Protein AF-A0A1S3QYX2-F1 (afdb_monomer)

Sequence (111 aa):
MVSRMAKPEEVLVVENDQGEVVREFMKDTDSINLYKNMRETLVYLTHLDYADTERIMTEKLHNQVNGTEWSWKNLNTLCWAIGSISGAMHEEDEKRFLVTVIKVRRPPMDK

Structure (mmCIF, N/CA/C/O backbone):
data_AF-A0A1S3QYX2-F1
#
_entry.id   AF-A0A1S3QYX2-F1
#
loop_
_atom_site.group_PDB
_atom_site.id
_atom_site.type_symbol
_atom_site.label_atom_id
_atom_site.label_alt_id
_atom_site.label_comp_id
_atom_site.label_asym_id
_atom_site.label_entity_id
_atom_site.label_seq_id
_atom_site.pdbx_PDB_ins_cod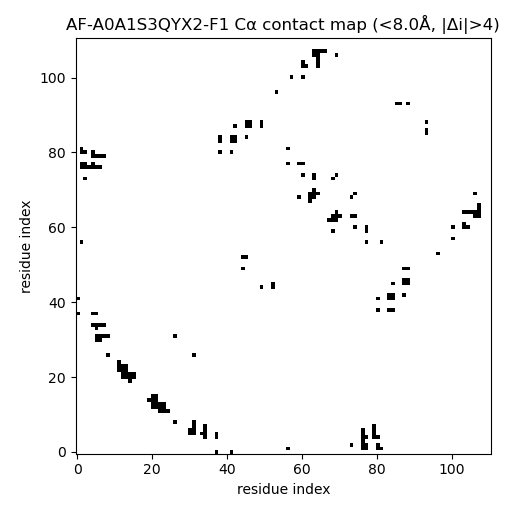e
_atom_site.Cartn_x
_atom_site.Cartn_y
_atom_site.Cartn_z
_atom_site.occupancy
_atom_site.B_iso_or_equiv
_atom_site.auth_seq_id
_atom_site.auth_comp_id
_atom_site.auth_asym_id
_atom_site.auth_atom_id
_atom_site.pdbx_PDB_model_num
ATOM 1 N N . MET A 1 1 ? 5.535 -5.453 4.454 1.00 82.06 1 MET A N 1
ATOM 2 C CA . MET A 1 1 ? 5.365 -3.990 4.620 1.00 82.06 1 MET A CA 1
ATOM 3 C C . MET A 1 1 ? 4.051 -3.490 4.034 1.00 82.06 1 MET A C 1
ATOM 5 O O . MET A 1 1 ? 3.285 -2.897 4.777 1.00 82.06 1 MET A O 1
ATOM 9 N N . VAL A 1 2 ? 3.740 -3.812 2.771 1.00 88.62 2 VAL A N 1
ATOM 10 C CA . VAL A 1 2 ? 2.521 -3.376 2.052 1.00 88.62 2 VAL A CA 1
ATOM 11 C C . VAL A 1 2 ? 1.211 -3.571 2.842 1.00 88.62 2 VAL A C 1
ATOM 13 O O . VAL A 1 2 ? 0.428 -2.642 2.962 1.00 88.62 2 VAL A O 1
ATOM 16 N N . SER A 1 3 ? 0.991 -4.731 3.473 1.00 90.06 3 SER A N 1
ATOM 17 C CA . SER A 1 3 ? -0.248 -5.016 4.234 1.00 90.06 3 SER A CA 1
ATOM 18 C C . SER A 1 3 ? -0.341 -4.369 5.624 1.00 90.06 3 SER A C 1
ATOM 20 O O . SER A 1 3 ? -1.270 -4.657 6.372 1.00 90.06 3 SER A O 1
ATOM 22 N N . ARG A 1 4 ? 0.651 -3.573 6.031 1.00 91.62 4 ARG A N 1
ATOM 23 C CA . ARG A 1 4 ? 0.696 -2.932 7.357 1.00 91.62 4 ARG A CA 1
ATOM 24 C C . ARG A 1 4 ? 1.053 -1.454 7.269 1.00 91.62 4 ARG A C 1
ATOM 26 O O . ARG A 1 4 ? 1.518 -0.898 8.257 1.00 91.62 4 ARG A O 1
ATOM 33 N N . MET A 1 5 ? 0.905 -0.851 6.089 1.00 94.81 5 MET A N 1
ATOM 34 C CA . MET A 1 5 ? 1.284 0.539 5.878 1.00 94.81 5 MET A CA 1
ATOM 35 C C . MET A 1 5 ? 0.577 1.441 6.888 1.00 94.81 5 MET A C 1
ATOM 37 O O . MET A 1 5 ? -0.634 1.320 7.082 1.00 94.81 5 MET A O 1
ATOM 41 N N . ALA A 1 6 ? 1.340 2.317 7.536 1.00 93.81 6 ALA A N 1
ATOM 42 C CA . ALA A 1 6 ? 0.776 3.343 8.398 1.00 93.81 6 ALA A CA 1
ATOM 43 C C . ALA A 1 6 ? -0.024 4.356 7.566 1.00 93.81 6 ALA A C 1
ATOM 45 O O . ALA A 1 6 ? 0.213 4.536 6.369 1.00 93.81 6 ALA A O 1
ATOM 46 N N . LYS A 1 7 ? -0.990 5.008 8.207 1.00 92.44 7 LYS A N 1
ATOM 47 C CA . LYS A 1 7 ? -1.860 5.986 7.560 1.00 92.44 7 LYS A CA 1
ATOM 48 C C . LYS A 1 7 ? -1.071 7.273 7.221 1.00 92.44 7 LYS A C 1
ATOM 50 O O . LYS A 1 7 ? -0.438 7.820 8.124 1.00 92.44 7 LYS A O 1
ATOM 55 N N . PRO A 1 8 ? -1.131 7.784 5.976 1.00 93.31 8 PRO A N 1
ATOM 56 C CA . PRO A 1 8 ? -0.580 9.092 5.607 1.00 93.31 8 PRO A CA 1
ATOM 57 C C . PRO A 1 8 ? -1.344 10.258 6.258 1.00 93.31 8 PRO A C 1
ATOM 59 O O . PRO A 1 8 ? -2.517 10.118 6.608 1.00 93.31 8 PRO A O 1
ATOM 62 N N . GLU A 1 9 ? -0.731 11.442 6.352 1.00 91.31 9 GLU A N 1
ATOM 63 C CA . GLU A 1 9 ? -1.394 12.629 6.924 1.00 91.31 9 GLU A CA 1
ATOM 64 C C . GLU A 1 9 ? -2.492 13.215 6.021 1.00 91.31 9 GLU A C 1
ATOM 66 O O . GLU A 1 9 ? -3.394 13.905 6.494 1.00 91.31 9 GLU A O 1
ATOM 71 N N . GLU A 1 10 ? -2.446 12.907 4.727 1.00 91.31 10 GLU A N 1
ATOM 72 C CA . GLU A 1 10 ? -3.434 13.296 3.723 1.00 91.31 10 GLU A CA 1
ATOM 73 C C . GLU A 1 10 ? -4.764 12.538 3.894 1.00 91.31 10 GLU A C 1
ATOM 75 O O . GLU A 1 10 ? -5.799 12.947 3.362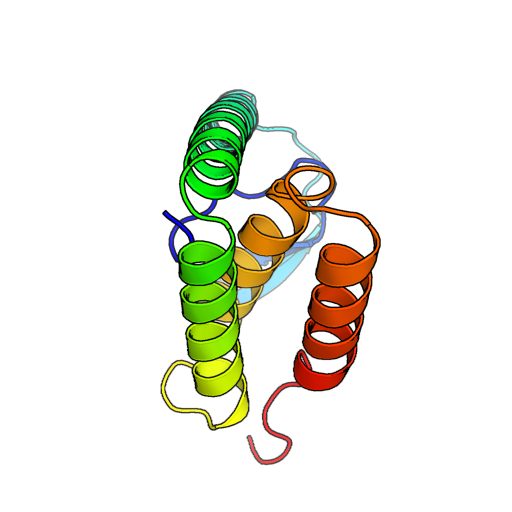 1.00 91.31 10 GLU A O 1
ATOM 80 N N . VAL A 1 11 ? -4.760 11.434 4.651 1.00 91.12 11 VAL A N 1
ATOM 81 C CA . VAL A 1 11 ? -5.937 10.595 4.899 1.00 91.12 11 VAL A CA 1
ATOM 82 C C . VAL A 1 11 ? -6.625 11.039 6.188 1.00 91.12 11 VAL A C 1
ATOM 84 O O . VAL A 1 11 ? -6.245 10.672 7.303 1.00 91.12 11 VAL A O 1
ATOM 87 N N . LEU A 1 12 ? -7.676 11.840 6.007 1.00 90.56 12 LEU A N 1
ATOM 88 C CA . LEU A 1 12 ? -8.440 12.456 7.098 1.00 90.56 12 LEU A CA 1
ATOM 89 C 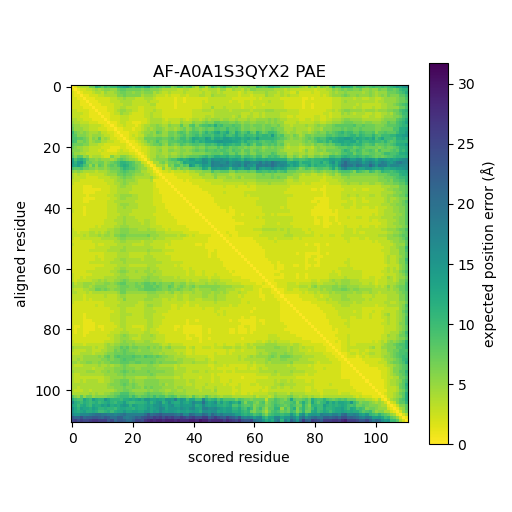C . LEU A 1 12 ? -9.686 11.666 7.512 1.00 90.56 12 LEU A C 1
ATOM 91 O O . LEU A 1 12 ? -10.291 11.990 8.528 1.00 90.56 12 LEU A O 1
ATOM 95 N N . VAL A 1 13 ? -10.107 10.686 6.713 1.00 89.44 13 VAL A N 1
ATOM 96 C CA . VAL A 1 13 ? -11.329 9.905 6.942 1.00 89.44 13 VAL A CA 1
ATOM 97 C C . VAL A 1 13 ? -10.939 8.465 7.237 1.00 89.44 13 VAL A C 1
ATOM 99 O O . VAL A 1 13 ? -10.253 7.837 6.428 1.00 89.44 13 VAL A O 1
ATOM 102 N N . VAL A 1 14 ? -11.355 7.961 8.395 1.00 85.56 14 VAL A N 1
ATOM 103 C CA . VAL A 1 14 ? -10.998 6.630 8.902 1.00 85.56 14 VAL A CA 1
ATOM 104 C C . VAL A 1 14 ? -12.203 5.954 9.542 1.00 85.56 14 VAL A C 1
ATOM 106 O O . VAL A 1 14 ? -13.137 6.618 9.980 1.00 85.56 14 VAL A O 1
ATOM 109 N N . GLU A 1 15 ? -12.175 4.627 9.588 1.00 86.31 15 GLU A N 1
ATOM 110 C CA . GLU A 1 15 ? -13.126 3.832 10.363 1.00 86.31 15 GLU A CA 1
ATOM 111 C C . GLU A 1 15 ? -12.655 3.791 11.826 1.00 86.31 15 GLU A C 1
ATOM 113 O O . GLU A 1 15 ? -11.485 3.487 12.078 1.00 86.31 15 GLU A O 1
ATOM 118 N N . ASN A 1 16 ? -13.523 4.149 12.775 1.00 84.06 16 ASN A N 1
ATOM 119 C CA . ASN A 1 16 ? -13.237 4.046 14.209 1.00 84.06 16 ASN A CA 1
ATOM 120 C C . ASN A 1 16 ? -13.484 2.614 14.732 1.00 84.06 16 ASN A C 1
ATOM 122 O O . ASN A 1 16 ? -13.971 1.747 14.009 1.00 84.06 16 ASN A O 1
ATOM 126 N N . ASP A 1 17 ? -13.204 2.366 16.014 1.00 83.69 17 ASP A N 1
ATOM 127 C CA . ASP A 1 17 ? -13.401 1.046 16.643 1.00 83.69 17 ASP A CA 1
ATOM 128 C C . ASP A 1 17 ? -14.869 0.570 16.665 1.00 83.69 17 ASP A C 1
ATOM 130 O O . ASP A 1 17 ? -15.145 -0.594 16.951 1.00 83.69 17 ASP A O 1
ATOM 134 N N . GLN A 1 18 ? -15.820 1.461 16.371 1.00 86.62 18 GLN A N 1
ATOM 135 C CA . GLN A 1 18 ? -17.254 1.176 16.288 1.00 86.62 18 GLN A CA 1
ATOM 136 C C . GLN A 1 18 ? -17.711 0.890 14.846 1.00 86.62 18 GLN A C 1
ATOM 138 O O . GLN A 1 18 ? -18.891 0.625 14.624 1.00 86.62 18 GLN A O 1
ATOM 143 N N . GLY A 1 19 ? -16.796 0.919 13.868 1.00 83.75 19 GLY A N 1
ATOM 144 C CA . GLY A 1 19 ? -17.111 0.739 12.450 1.00 83.75 19 GLY A CA 1
ATOM 145 C C . GLY A 1 19 ? -17.664 1.999 11.774 1.00 83.75 19 GLY A C 1
ATOM 146 O O . GLY A 1 19 ? -18.132 1.934 10.638 1.00 83.75 19 GLY A O 1
ATOM 147 N N . GLU A 1 20 ? -17.641 3.149 12.450 1.00 88.88 20 GLU A N 1
ATOM 148 C CA . GLU A 1 20 ? -18.142 4.406 11.904 1.00 88.88 20 GLU A CA 1
ATOM 149 C C . GLU A 1 20 ? -17.047 5.148 11.141 1.00 88.88 20 GLU A C 1
ATOM 151 O O . GLU A 1 20 ? -15.902 5.261 11.584 1.00 88.88 20 GLU A O 1
ATOM 156 N N . VAL A 1 21 ? -17.423 5.718 9.998 1.00 88.62 21 VAL A N 1
ATOM 157 C CA . VAL A 1 21 ? -16.527 6.530 9.176 1.00 88.62 21 VAL A CA 1
ATOM 158 C C . VAL A 1 21 ? -16.482 7.950 9.738 1.00 88.62 21 VAL A C 1
ATOM 160 O O . VAL A 1 21 ? -17.406 8.741 9.547 1.00 88.62 21 VAL A O 1
ATOM 163 N N . VAL A 1 22 ? -15.392 8.277 10.428 1.00 91.00 22 VAL A N 1
ATOM 164 C CA . VAL A 1 22 ? -15.189 9.555 11.118 1.00 91.00 22 VAL A CA 1
ATOM 165 C C . VAL A 1 22 ? -14.079 10.374 10.468 1.00 91.00 22 VAL A C 1
ATOM 167 O O . VAL A 1 22 ? -13.180 9.851 9.806 1.00 91.00 22 VAL A O 1
ATOM 170 N N . ARG A 1 23 ? -14.134 11.694 10.670 1.00 90.44 23 ARG A N 1
ATOM 171 C CA . ARG A 1 23 ? -13.068 12.613 10.267 1.00 90.44 23 ARG A CA 1
ATOM 172 C C . ARG A 1 23 ? -12.139 12.881 11.444 1.00 90.44 23 ARG A C 1
ATOM 174 O O . ARG A 1 23 ? -12.582 13.342 12.492 1.00 90.44 23 ARG A O 1
ATOM 181 N N . GLU A 1 24 ? -10.853 12.642 11.248 1.00 84.75 24 GLU A N 1
ATOM 182 C CA . GLU A 1 24 ? -9.819 12.877 12.248 1.00 84.75 24 GLU A CA 1
ATOM 183 C C . GLU A 1 24 ? -9.299 14.320 12.142 1.00 84.75 24 GLU A C 1
ATOM 185 O O . GLU A 1 24 ? -8.926 14.783 11.061 1.00 84.75 24 GLU A O 1
ATOM 190 N N . PHE A 1 25 ? -9.309 15.052 13.260 1.00 76.44 25 PHE A N 1
ATOM 191 C CA . PHE A 1 25 ? -8.865 16.453 13.326 1.00 76.44 25 PHE A CA 1
ATOM 192 C C . PHE A 1 25 ? -7.493 16.622 13.989 1.00 76.44 25 PHE A C 1
ATOM 194 O O . PHE A 1 25 ? -6.840 17.644 13.783 1.00 76.44 25 PHE A O 1
ATOM 201 N N . MET A 1 26 ? -7.053 15.640 14.781 1.00 76.81 26 MET A N 1
ATOM 202 C CA . MET A 1 26 ? -5.756 15.667 15.456 1.00 76.81 26 MET A CA 1
ATOM 203 C C . MET A 1 26 ? -4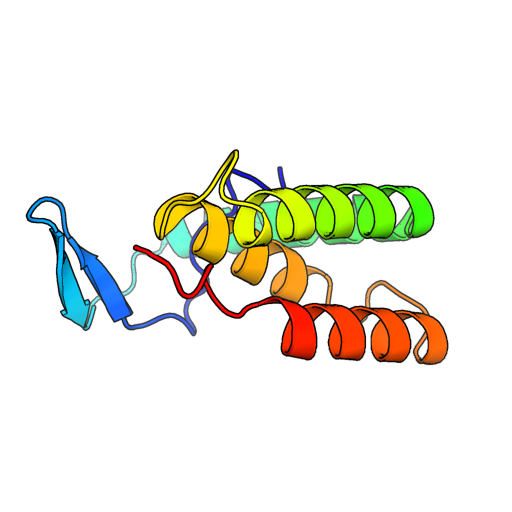.717 14.894 14.648 1.00 76.81 26 MET A C 1
ATOM 205 O O . MET A 1 26 ? -5.011 13.842 14.097 1.00 76.81 26 MET A O 1
ATOM 209 N N . LYS A 1 27 ? -3.496 15.429 14.582 1.00 74.12 27 LYS A N 1
ATOM 210 C CA . LYS A 1 27 ? -2.352 14.760 13.962 1.00 74.12 27 LYS A CA 1
ATOM 211 C C . LYS A 1 27 ? -1.562 14.022 15.040 1.00 74.12 27 LYS A C 1
ATOM 213 O O . LYS A 1 27 ? -1.032 14.667 15.941 1.00 74.12 27 LYS A O 1
ATOM 218 N N . ASP A 1 28 ? -1.465 12.702 14.932 1.00 82.25 28 ASP A N 1
ATOM 219 C CA . ASP A 1 28 ? 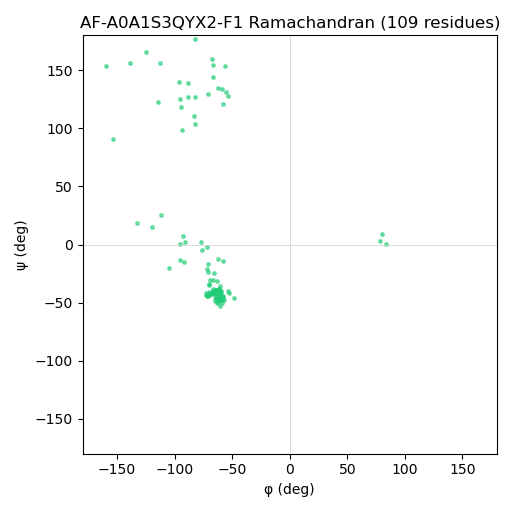-0.565 11.897 15.759 1.00 82.25 28 ASP A CA 1
ATOM 220 C C . ASP A 1 28 ? 0.853 11.896 15.161 1.00 82.25 28 ASP A C 1
ATOM 222 O O . ASP A 1 28 ? 1.110 11.328 14.095 1.00 82.25 28 ASP A O 1
ATOM 226 N N . THR A 1 29 ? 1.780 12.560 15.854 1.00 88.94 29 THR A N 1
ATOM 227 C CA . THR A 1 29 ? 3.184 12.693 15.443 1.00 88.94 29 THR A CA 1
ATOM 228 C C . THR A 1 29 ? 3.886 11.340 15.316 1.00 88.94 29 THR A C 1
ATOM 230 O O . THR A 1 29 ? 4.703 11.169 14.406 1.00 88.94 29 THR A O 1
ATOM 233 N N . ASP A 1 30 ? 3.560 10.367 16.170 1.00 89.75 30 ASP A N 1
ATOM 234 C CA . ASP A 1 30 ? 4.204 9.051 16.154 1.00 89.75 30 ASP A CA 1
ATOM 235 C C . ASP A 1 30 ? 3.777 8.261 14.915 1.00 89.75 30 ASP A C 1
ATOM 237 O O . ASP A 1 30 ? 4.619 7.716 14.194 1.00 89.75 30 ASP A O 1
ATOM 241 N N . SER A 1 31 ? 2.482 8.297 14.594 1.00 88.06 31 SER A N 1
ATOM 242 C CA . SER A 1 31 ? 1.933 7.716 13.365 1.00 88.06 31 SER A CA 1
ATOM 243 C C . SER A 1 31 ? 2.535 8.340 12.098 1.00 88.06 31 SER A C 1
ATOM 245 O O . SER A 1 31 ? 2.857 7.623 11.146 1.00 88.06 31 SER A O 1
ATOM 247 N N . ILE A 1 32 ? 2.756 9.661 12.088 1.00 90.75 32 ILE A N 1
ATOM 248 C CA . ILE A 1 32 ? 3.392 10.363 10.959 1.00 90.75 32 ILE A CA 1
ATOM 249 C C . ILE A 1 32 ? 4.843 9.912 10.776 1.00 90.75 32 ILE A C 1
ATOM 251 O O . ILE A 1 32 ? 5.274 9.638 9.652 1.00 90.75 32 ILE A O 1
ATOM 255 N N . ASN A 1 33 ? 5.607 9.829 11.864 1.00 94.62 33 ASN A N 1
ATOM 256 C CA . ASN A 1 33 ? 6.996 9.378 11.809 1.00 94.62 33 ASN A CA 1
ATOM 257 C C . ASN A 1 33 ? 7.090 7.915 11.360 1.00 94.62 33 ASN A C 1
ATOM 259 O O . ASN A 1 33 ? 7.939 7.577 10.533 1.00 94.62 33 ASN A O 1
ATOM 263 N N . LEU A 1 34 ? 6.173 7.063 11.826 1.00 94.94 34 LEU A N 1
ATOM 264 C CA . LEU A 1 34 ? 6.078 5.681 11.371 1.00 94.94 34 LEU A CA 1
ATOM 265 C C . LEU A 1 34 ? 5.799 5.604 9.863 1.00 94.94 34 LEU A C 1
ATOM 267 O O . LEU A 1 34 ? 6.506 4.884 9.158 1.00 94.94 34 LEU A O 1
ATOM 271 N N . TYR A 1 35 ? 4.833 6.373 9.348 1.00 95.25 35 TYR A N 1
ATOM 272 C CA . TYR A 1 35 ? 4.556 6.434 7.909 1.00 95.25 35 TYR A CA 1
ATOM 273 C C . TYR A 1 35 ? 5.785 6.863 7.101 1.00 95.25 35 TYR A C 1
ATOM 275 O O . TYR A 1 35 ? 6.108 6.212 6.108 1.00 95.25 35 TYR A O 1
ATOM 283 N N . LYS A 1 36 ? 6.509 7.901 7.542 1.00 95.69 36 LYS A N 1
ATOM 284 C CA . LYS A 1 36 ? 7.736 8.368 6.872 1.00 95.69 36 LYS A CA 1
ATOM 285 C C . LYS A 1 36 ? 8.796 7.267 6.786 1.00 95.69 36 LYS A C 1
ATO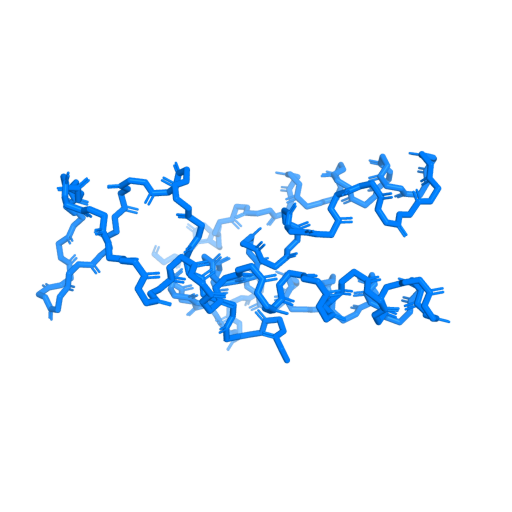M 287 O O . LYS A 1 36 ? 9.297 7.009 5.694 1.00 95.69 36 LYS A O 1
ATOM 292 N N . ASN A 1 37 ? 9.061 6.568 7.890 1.00 96.62 37 ASN A N 1
ATOM 293 C CA . ASN A 1 37 ? 10.036 5.472 7.930 1.00 96.62 37 ASN A CA 1
ATOM 294 C C . ASN A 1 37 ? 9.618 4.295 7.035 1.00 96.62 37 ASN A C 1
ATOM 296 O O . ASN A 1 37 ? 10.434 3.719 6.311 1.00 96.62 37 ASN A O 1
ATOM 300 N N . MET A 1 38 ? 8.331 3.936 7.063 1.00 97.25 38 MET A N 1
ATOM 301 C CA . MET A 1 38 ? 7.793 2.872 6.216 1.00 97.25 38 MET A CA 1
ATOM 302 C C . MET A 1 38 ? 7.866 3.235 4.733 1.00 97.25 38 MET A C 1
ATOM 304 O O . MET A 1 38 ? 8.246 2.384 3.930 1.00 97.25 38 MET A O 1
ATOM 308 N N . ARG A 1 39 ? 7.536 4.484 4.381 1.00 96.38 39 ARG A N 1
ATOM 309 C CA . ARG A 1 39 ? 7.635 5.011 3.017 1.00 96.38 39 ARG A CA 1
ATOM 310 C C . ARG A 1 39 ? 9.069 4.950 2.518 1.00 96.38 39 ARG A C 1
ATOM 312 O O . ARG A 1 39 ? 9.300 4.385 1.460 1.00 96.38 39 ARG A O 1
ATOM 319 N N . GLU A 1 40 ? 10.017 5.492 3.276 1.00 96.94 40 GLU A N 1
ATOM 320 C CA . GLU A 1 40 ? 11.429 5.497 2.888 1.00 96.94 40 GLU A CA 1
ATOM 321 C C . GLU A 1 40 ? 11.939 4.072 2.635 1.00 96.94 40 GLU A C 1
ATOM 323 O O . GLU A 1 40 ? 12.500 3.781 1.580 1.00 96.94 40 GLU A O 1
ATOM 328 N N . THR A 1 41 ? 11.646 3.151 3.553 1.00 96.75 41 THR A N 1
ATOM 329 C CA . THR A 1 41 ? 12.034 1.744 3.405 1.00 96.75 41 THR A CA 1
ATOM 330 C C . THR A 1 41 ? 11.395 1.107 2.166 1.00 96.75 41 THR A C 1
ATOM 332 O O . THR A 1 41 ? 12.065 0.393 1.424 1.00 96.75 41 THR A O 1
ATOM 335 N N . LEU A 1 42 ? 10.106 1.360 1.913 1.00 96.75 42 LEU A N 1
ATOM 336 C CA . LEU A 1 42 ? 9.405 0.776 0.769 1.00 96.75 42 LEU A CA 1
ATOM 337 C C . LEU A 1 42 ? 9.892 1.359 -0.566 1.00 96.75 42 LEU A C 1
ATOM 339 O O . LEU A 1 42 ? 10.004 0.618 -1.538 1.00 96.75 42 LEU A O 1
ATOM 343 N N . VAL A 1 43 ? 10.249 2.645 -0.604 1.00 96.88 43 VAL A N 1
ATOM 344 C CA . VAL A 1 43 ? 10.895 3.282 -1.762 1.00 96.88 43 VAL A CA 1
ATOM 345 C C . VAL A 1 43 ? 12.243 2.623 -2.052 1.00 96.88 43 VAL A C 1
ATOM 347 O O . VAL A 1 43 ? 12.488 2.237 -3.192 1.00 96.88 43 VAL A O 1
ATOM 350 N N . TYR A 1 44 ? 13.089 2.403 -1.037 1.00 97.12 44 TYR A N 1
ATOM 351 C CA . TYR A 1 44 ? 14.355 1.688 -1.236 1.00 97.12 44 TYR A CA 1
ATOM 352 C C . TYR A 1 44 ? 14.148 0.267 -1.768 1.00 97.12 44 TYR A C 1
ATOM 354 O O . TYR A 1 44 ? 14.841 -0.133 -2.698 1.00 97.12 44 TYR A O 1
ATOM 362 N N . LEU A 1 45 ? 13.179 -0.482 -1.232 1.00 96.56 45 LEU A N 1
ATOM 363 C CA . LEU A 1 45 ? 12.843 -1.816 -1.744 1.00 96.56 45 LEU A CA 1
ATOM 364 C C . LEU A 1 45 ? 12.365 -1.771 -3.204 1.00 96.56 45 LEU A C 1
ATOM 366 O O . LEU A 1 45 ? 12.752 -2.625 -3.996 1.00 96.56 45 LEU A O 1
ATOM 370 N N . THR A 1 46 ? 11.590 -0.748 -3.569 1.00 96.12 46 THR A N 1
ATOM 371 C CA . THR A 1 46 ? 11.108 -0.554 -4.946 1.00 96.12 46 THR A CA 1
ATOM 372 C C . THR A 1 46 ? 12.260 -0.246 -5.902 1.00 96.12 46 THR A C 1
ATOM 374 O O . THR A 1 46 ? 12.287 -0.769 -7.008 1.00 96.12 46 THR A O 1
ATOM 377 N N . HIS A 1 47 ? 13.256 0.538 -5.478 1.00 94.75 47 HIS A N 1
ATOM 378 C CA . HIS A 1 47 ? 14.458 0.771 -6.285 1.00 94.75 47 HIS A CA 1
ATOM 379 C C . HIS A 1 47 ? 15.315 -0.490 -6.469 1.00 94.75 47 HIS A C 1
ATOM 381 O O . HIS A 1 47 ? 15.999 -0.610 -7.482 1.00 94.75 47 HIS A O 1
ATOM 387 N N . LEU A 1 48 ? 15.310 -1.409 -5.496 1.00 96.69 48 LEU A N 1
ATOM 388 C CA . LEU A 1 48 ? 16.048 -2.671 -5.593 1.00 96.69 48 LEU A CA 1
ATOM 389 C C . LEU A 1 48 ? 15.390 -3.640 -6.579 1.00 96.69 48 LEU A C 1
ATOM 39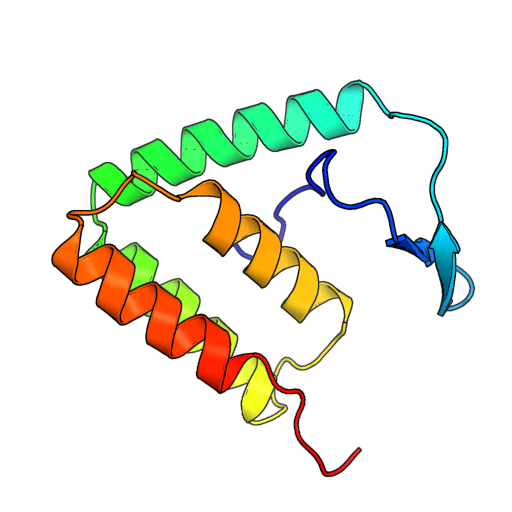1 O O . LEU A 1 48 ? 16.094 -4.266 -7.368 1.00 96.69 48 LEU A O 1
ATOM 395 N N . ASP A 1 49 ? 14.063 -3.762 -6.529 1.00 95.62 49 ASP A N 1
ATOM 396 C CA . ASP A 1 49 ? 13.290 -4.596 -7.449 1.00 95.62 49 ASP A CA 1
ATOM 397 C C . ASP A 1 49 ? 11.856 -4.061 -7.594 1.00 95.62 49 ASP A C 1
ATOM 399 O O . ASP A 1 49 ? 10.929 -4.407 -6.844 1.00 95.62 49 ASP A O 1
ATOM 403 N N . TYR A 1 50 ? 11.664 -3.177 -8.575 1.00 94.00 50 TYR A N 1
ATOM 404 C CA . TYR A 1 50 ? 10.347 -2.602 -8.834 1.00 94.00 50 TYR A CA 1
ATOM 405 C C . TYR A 1 50 ? 9.384 -3.651 -9.397 1.00 94.00 50 TYR A C 1
ATOM 407 O O . TYR A 1 50 ? 8.184 -3.564 -9.141 1.00 94.00 50 TYR A O 1
ATOM 415 N N . ALA A 1 51 ? 9.889 -4.643 -10.141 1.00 94.88 51 ALA A N 1
ATOM 416 C CA . ALA A 1 51 ? 9.068 -5.663 -10.780 1.00 94.88 51 ALA A CA 1
ATOM 417 C C . ALA A 1 51 ? 8.441 -6.588 -9.731 1.00 94.88 51 ALA A C 1
ATOM 419 O O . ALA A 1 51 ? 7.246 -6.885 -9.800 1.00 94.88 51 ALA A O 1
ATOM 420 N N . ASP A 1 52 ? 9.211 -6.989 -8.715 1.00 96.25 52 ASP A N 1
ATOM 421 C CA . ASP A 1 52 ? 8.677 -7.752 -7.587 1.00 96.25 52 ASP A CA 1
ATOM 422 C C . ASP A 1 52 ? 7.695 -6.921 -6.749 1.00 96.25 52 ASP A C 1
ATOM 424 O O . ASP A 1 52 ? 6.621 -7.402 -6.373 1.00 96.25 52 ASP A O 1
ATOM 428 N N . THR A 1 53 ? 8.001 -5.638 -6.534 1.00 95.88 53 THR A N 1
ATOM 429 C CA . THR A 1 53 ? 7.107 -4.719 -5.815 1.00 95.88 53 THR A CA 1
ATOM 430 C C . THR A 1 53 ? 5.761 -4.555 -6.538 1.00 95.88 53 THR A C 1
ATOM 432 O O . THR A 1 53 ? 4.705 -4.715 -5.913 1.00 95.88 53 THR A O 1
ATOM 435 N N . GLU A 1 54 ? 5.777 -4.303 -7.853 1.00 95.00 54 GLU A N 1
ATOM 436 C CA . GLU A 1 54 ? 4.584 -4.195 -8.709 1.00 95.00 54 GLU A CA 1
ATOM 437 C C . GLU A 1 54 ? 3.770 -5.496 -8.677 1.00 95.00 54 GLU A C 1
ATOM 439 O O . GLU A 1 54 ? 2.548 -5.465 -8.488 1.00 95.00 54 GLU A O 1
ATOM 444 N N . ARG A 1 55 ? 4.443 -6.649 -8.793 1.00 95.62 55 ARG A N 1
ATOM 445 C CA . ARG A 1 55 ? 3.817 -7.976 -8.747 1.00 95.62 55 ARG A CA 1
ATOM 446 C C . ARG A 1 55 ? 3.073 -8.198 -7.431 1.00 95.62 55 ARG A C 1
ATOM 448 O O . ARG A 1 55 ? 1.894 -8.550 -7.456 1.00 95.62 55 ARG A O 1
ATOM 455 N N . ILE A 1 56 ? 3.722 -7.948 -6.291 1.00 96.06 56 ILE A N 1
ATOM 456 C CA . ILE A 1 56 ? 3.126 -8.129 -4.957 1.00 96.06 56 ILE A CA 1
ATOM 457 C C . ILE A 1 56 ? 1.920 -7.202 -4.756 1.00 96.06 56 ILE A C 1
ATOM 459 O O . ILE A 1 56 ? 0.887 -7.631 -4.236 1.00 96.06 56 ILE A O 1
ATOM 463 N N . MET A 1 57 ? 2.030 -5.926 -5.144 1.00 95.44 57 MET A N 1
ATOM 464 C CA . MET A 1 57 ? 0.924 -4.972 -5.002 1.00 95.44 57 MET A CA 1
ATOM 465 C C . MET A 1 57 ? -0.264 -5.340 -5.898 1.00 95.44 57 MET A C 1
ATOM 467 O O . MET A 1 57 ? -1.411 -5.261 -5.455 1.00 95.44 57 MET A O 1
ATOM 471 N N . THR A 1 58 ? 0.003 -5.795 -7.123 1.00 94.25 58 THR A N 1
ATOM 472 C CA . THR A 1 58 ? -1.028 -6.220 -8.079 1.00 94.25 58 THR A CA 1
ATOM 473 C C . THR A 1 58 ? -1.739 -7.493 -7.622 1.00 94.25 58 THR A C 1
ATOM 475 O O . THR A 1 58 ? -2.966 -7.556 -7.669 1.00 94.25 58 THR A O 1
ATOM 478 N N . GLU A 1 59 ? -1.000 -8.481 -7.112 1.00 94.69 59 GLU A N 1
ATOM 479 C CA . GLU A 1 59 ? -1.563 -9.714 -6.547 1.00 94.69 59 GLU A CA 1
ATOM 480 C C . GLU A 1 59 ? -2.500 -9.408 -5.370 1.00 94.69 59 GLU A C 1
ATOM 482 O O . GLU A 1 59 ? -3.641 -9.872 -5.325 1.00 94.69 59 GLU A O 1
ATOM 487 N N . LYS A 1 60 ? -2.067 -8.537 -4.451 1.00 93.94 60 LYS A N 1
ATOM 488 C CA . LYS A 1 60 ? -2.903 -8.107 -3.322 1.00 93.94 60 LYS A CA 1
ATOM 489 C C . LYS A 1 60 ? -4.139 -7.344 -3.763 1.00 93.94 60 LYS A C 1
ATOM 491 O O . LYS A 1 60 ? -5.207 -7.541 -3.189 1.00 93.94 60 LYS A O 1
ATOM 496 N N . LEU A 1 61 ? -4.012 -6.494 -4.779 1.00 92.69 61 LEU A N 1
ATOM 497 C CA . LEU A 1 61 ? -5.151 -5.772 -5.330 1.00 92.69 61 LEU A CA 1
ATOM 498 C C . LEU A 1 61 ? -6.160 -6.739 -5.959 1.00 92.69 61 LEU A C 1
ATOM 500 O O . LEU A 1 61 ? -7.361 -6.598 -5.742 1.00 92.69 61 LEU A O 1
ATOM 504 N N . HIS A 1 62 ? -5.681 -7.761 -6.667 1.00 92.06 62 HIS A N 1
ATOM 505 C CA . HIS A 1 62 ? -6.534 -8.806 -7.220 1.00 92.06 62 HIS A CA 1
ATOM 506 C C . HIS A 1 62 ? -7.298 -9.564 -6.122 1.00 92.06 62 HIS A C 1
ATOM 508 O O . HIS A 1 62 ? -8.502 -9.778 -6.262 1.00 92.06 62 HIS A O 1
ATOM 514 N N . ASN A 1 63 ? -6.641 -9.873 -4.999 1.00 92.75 63 ASN A N 1
ATOM 515 C CA . ASN A 1 63 ? -7.271 -10.513 -3.837 1.00 92.75 63 ASN A CA 1
ATOM 516 C C . ASN A 1 63 ? -8.320 -9.635 -3.130 1.00 92.75 63 ASN A C 1
ATOM 518 O O . ASN A 1 63 ? -9.227 -10.146 -2.471 1.00 92.75 63 ASN A O 1
ATOM 522 N N . GLN A 1 64 ? -8.229 -8.306 -3.265 1.00 91.12 64 GLN A N 1
ATOM 523 C CA . GLN A 1 64 ? -9.306 -7.413 -2.826 1.00 91.12 64 GLN A CA 1
ATOM 524 C C . GLN A 1 64 ? -10.524 -7.520 -3.753 1.00 91.12 64 GLN A C 1
ATOM 526 O O . GLN A 1 64 ? -11.650 -7.612 -3.270 1.00 91.12 64 GLN A O 1
ATOM 531 N N . VAL A 1 65 ? -10.309 -7.543 -5.072 1.00 88.69 65 VAL A N 1
ATOM 532 C CA . VAL A 1 65 ? -11.391 -7.557 -6.075 1.00 88.69 65 VAL A CA 1
ATOM 533 C C . VAL A 1 65 ? -12.113 -8.892 -6.155 1.00 88.69 65 VAL A C 1
ATOM 535 O O . VAL A 1 65 ? -13.335 -8.917 -6.259 1.00 88.69 65 VAL A O 1
ATOM 538 N N . ASN A 1 66 ? -11.385 -10.007 -6.097 1.00 89.56 66 ASN A N 1
ATOM 539 C CA . ASN A 1 66 ? -11.990 -11.341 -6.119 1.00 89.56 66 ASN A CA 1
ATOM 540 C C . ASN A 1 66 ? -12.633 -11.728 -4.768 1.00 89.56 66 ASN A C 1
ATOM 542 O O . ASN A 1 66 ? -13.260 -12.780 -4.660 1.00 89.56 66 ASN A O 1
ATOM 546 N N . GLY A 1 67 ? -12.483 -10.885 -3.741 1.00 88.44 67 GLY A N 1
ATOM 547 C CA . GLY A 1 67 ? -13.110 -11.053 -2.437 1.00 88.44 67 GLY A CA 1
ATOM 548 C C . GLY A 1 67 ? -12.384 -11.984 -1.462 1.00 88.44 67 GLY A C 1
ATOM 549 O O . GLY A 1 67 ? -12.881 -12.142 -0.346 1.00 88.44 67 GLY A O 1
ATOM 550 N N . THR A 1 68 ? -11.241 -12.583 -1.821 1.00 92.25 68 THR A N 1
ATOM 551 C CA . THR A 1 68 ? -10.529 -13.538 -0.945 1.00 92.25 68 THR A CA 1
ATOM 552 C C . THR A 1 68 ? -9.888 -12.868 0.268 1.00 92.25 68 THR A C 1
ATOM 554 O O . THR A 1 68 ? -9.877 -13.451 1.350 1.00 92.25 68 THR A O 1
ATOM 557 N N . GLU A 1 69 ? -9.403 -11.633 0.120 1.00 92.75 69 GLU A N 1
ATOM 558 C CA . GLU A 1 69 ? -8.788 -10.846 1.200 1.00 92.75 69 GLU A CA 1
ATOM 559 C C . GLU A 1 69 ? -9.534 -9.529 1.472 1.00 92.75 69 GLU A C 1
ATOM 561 O O . GLU A 1 69 ? -8.989 -8.629 2.123 1.00 92.75 69 GLU A O 1
ATOM 566 N N . TRP A 1 70 ? -10.762 -9.387 0.965 1.00 91.25 70 TRP A N 1
ATOM 567 C CA . TRP A 1 70 ? -11.523 -8.140 1.045 1.00 91.25 70 TRP A CA 1
ATOM 568 C C . TRP A 1 70 ? -11.743 -7.673 2.490 1.00 91.25 70 TRP A C 1
ATOM 570 O O . TRP A 1 70 ? -12.371 -8.356 3.299 1.00 91.25 70 TRP A O 1
ATOM 580 N N . SER A 1 71 ? -11.264 -6.468 2.794 1.00 89.25 71 SER A N 1
ATOM 581 C CA . SER A 1 71 ? -11.728 -5.649 3.917 1.00 89.25 71 SER A CA 1
ATOM 582 C C . SER A 1 71 ? -11.344 -4.190 3.680 1.00 89.25 71 SER A C 1
ATOM 584 O O . SER A 1 71 ? -10.330 -3.913 3.034 1.00 89.25 71 SER A O 1
ATOM 586 N N . TRP A 1 72 ? -12.092 -3.245 4.260 1.00 87.56 72 TRP A N 1
ATOM 587 C CA . TRP A 1 72 ? -11.747 -1.817 4.202 1.00 87.56 72 TRP A CA 1
ATOM 588 C C . TRP A 1 72 ? -10.313 -1.555 4.663 1.00 87.56 72 TRP A C 1
ATOM 590 O O . TRP A 1 72 ? -9.565 -0.822 4.018 1.00 87.56 72 TRP A O 1
ATOM 600 N N . LYS A 1 73 ? -9.894 -2.228 5.738 1.00 89.44 73 LYS A N 1
ATOM 601 C CA . LYS A 1 73 ? -8.537 -2.139 6.280 1.00 89.44 73 LYS A CA 1
ATOM 602 C C . LYS A 1 73 ? -7.470 -2.633 5.296 1.00 89.44 73 LYS A C 1
ATOM 604 O O . LYS A 1 73 ? -6.454 -1.959 5.110 1.00 89.44 73 LYS A O 1
ATOM 609 N N . ASN A 1 74 ? -7.683 -3.784 4.657 1.00 92.06 74 ASN A N 1
ATOM 610 C CA . ASN A 1 74 ? -6.715 -4.342 3.709 1.00 92.06 74 ASN A CA 1
ATOM 611 C C . ASN A 1 74 ? -6.611 -3.482 2.448 1.00 92.06 74 ASN A C 1
ATOM 613 O O . ASN A 1 74 ? -5.502 -3.198 1.997 1.00 92.06 74 ASN A O 1
ATOM 617 N N . LEU A 1 75 ? -7.744 -3.003 1.924 1.00 91.44 75 LEU A N 1
ATOM 618 C CA . LEU A 1 75 ? -7.748 -2.101 0.777 1.00 91.44 75 LEU A CA 1
ATOM 619 C C . LEU A 1 75 ? -7.041 -0.780 1.105 1.00 91.44 75 LEU A C 1
ATOM 621 O O . LEU A 1 75 ? -6.191 -0.335 0.337 1.00 91.44 75 LEU A O 1
ATOM 625 N N . ASN A 1 76 ? -7.354 -0.165 2.248 1.00 92.06 76 ASN A N 1
ATOM 626 C CA . ASN A 1 76 ? -6.768 1.114 2.645 1.00 92.06 76 ASN A CA 1
ATOM 627 C C . ASN A 1 76 ? -5.250 1.015 2.821 1.00 92.06 76 ASN A C 1
ATOM 629 O O . ASN A 1 76 ? -4.519 1.807 2.230 1.00 92.06 76 ASN A O 1
ATOM 633 N N . THR A 1 77 ? -4.768 0.013 3.562 1.00 94.00 77 THR A N 1
ATOM 634 C CA . THR A 1 77 ? -3.322 -0.178 3.773 1.00 94.00 77 THR A CA 1
ATOM 635 C C . THR A 1 77 ? -2.580 -0.439 2.461 1.00 94.00 77 THR A C 1
ATOM 637 O O . THR A 1 77 ? -1.499 0.113 2.252 1.00 94.00 77 THR A O 1
ATOM 640 N N . LEU A 1 78 ? -3.184 -1.196 1.537 1.00 95.12 78 LEU A N 1
ATOM 641 C CA . LEU A 1 78 ? -2.649 -1.396 0.192 1.00 95.12 78 LEU A CA 1
ATOM 642 C C . LEU A 1 78 ? -2.597 -0.084 -0.607 1.00 95.12 78 LEU A C 1
ATOM 644 O O . LEU A 1 78 ? -1.565 0.223 -1.198 1.00 95.12 78 LEU A O 1
ATOM 648 N N . CYS A 1 79 ? -3.667 0.717 -0.604 1.00 93.62 79 CYS A N 1
ATOM 649 C CA . CYS A 1 79 ? -3.685 2.011 -1.292 1.00 93.62 79 CYS A CA 1
ATOM 650 C C . CYS A 1 79 ? -2.641 2.987 -0.733 1.00 93.62 79 CYS A C 1
ATOM 652 O O . CYS A 1 79 ? -2.002 3.696 -1.508 1.00 93.62 79 CYS A O 1
ATOM 654 N N . TRP A 1 80 ? -2.436 3.014 0.586 1.00 95.25 80 TRP A N 1
ATOM 655 C CA . TRP A 1 80 ? -1.399 3.844 1.206 1.00 95.25 80 TRP A CA 1
ATOM 656 C C . TRP A 1 80 ? 0.002 3.390 0.797 1.00 95.25 80 TRP A C 1
ATOM 658 O O . TRP A 1 80 ? 0.848 4.225 0.486 1.00 95.25 80 TRP A O 1
ATOM 668 N N . ALA A 1 81 ? 0.241 2.077 0.734 1.00 96.38 81 ALA A N 1
ATOM 669 C CA . ALA A 1 81 ? 1.515 1.534 0.273 1.00 96.38 81 ALA A CA 1
ATOM 670 C C . ALA A 1 81 ? 1.791 1.902 -1.194 1.00 96.38 81 ALA A C 1
ATOM 672 O O . ALA A 1 81 ? 2.876 2.395 -1.495 1.00 96.38 81 ALA A O 1
ATOM 673 N N . ILE A 1 82 ? 0.801 1.738 -2.079 1.00 95.31 82 ILE A N 1
ATOM 674 C CA . ILE A 1 82 ? 0.903 2.109 -3.501 1.00 95.31 82 ILE A CA 1
ATOM 675 C C . ILE A 1 82 ? 1.199 3.604 -3.658 1.00 95.31 82 ILE A C 1
ATOM 677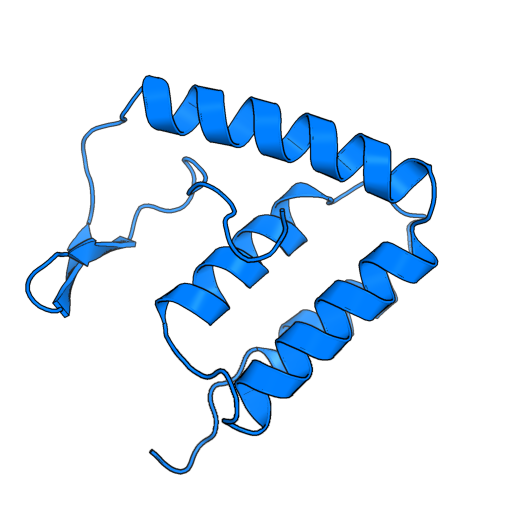 O O . ILE A 1 82 ? 2.104 3.977 -4.394 1.00 95.31 82 ILE A O 1
ATOM 681 N N . GLY A 1 83 ? 0.476 4.470 -2.940 1.00 94.81 83 GLY A N 1
ATOM 682 C CA . GLY A 1 83 ? 0.718 5.914 -3.001 1.00 94.81 83 GLY A CA 1
ATOM 683 C C . GLY A 1 83 ? 2.106 6.313 -2.489 1.00 94.81 83 GLY A C 1
ATOM 684 O O . GLY A 1 83 ? 2.704 7.261 -2.990 1.00 94.81 83 GLY A O 1
ATOM 685 N N . SER A 1 84 ? 2.648 5.572 -1.519 1.00 95.81 84 SER A N 1
ATOM 686 C CA . SER A 1 84 ? 3.931 5.904 -0.893 1.00 95.81 84 SER A CA 1
ATOM 687 C C . SER A 1 84 ? 5.154 5.690 -1.795 1.00 95.81 84 SER A C 1
ATOM 689 O O . SER A 1 84 ? 6.166 6.360 -1.582 1.00 95.81 84 SER A O 1
ATOM 691 N N . ILE A 1 85 ? 5.051 4.817 -2.807 1.00 95.56 85 ILE A N 1
ATOM 692 C CA . ILE A 1 85 ? 6.131 4.515 -3.765 1.00 95.56 85 ILE A CA 1
ATOM 693 C C . ILE A 1 85 ? 6.086 5.376 -5.034 1.00 95.56 85 ILE A C 1
ATOM 695 O O . ILE A 1 85 ? 6.844 5.120 -5.967 1.00 95.56 85 ILE A O 1
ATOM 699 N N . SER A 1 86 ? 5.207 6.381 -5.100 1.00 92.94 86 SER A N 1
ATOM 700 C CA . SER A 1 86 ? 5.142 7.255 -6.274 1.00 92.94 86 SER A CA 1
ATOM 701 C C . SER A 1 86 ? 6.490 7.943 -6.523 1.00 92.94 86 SER A C 1
ATOM 703 O O . SER A 1 86 ? 7.133 8.428 -5.585 1.00 92.94 86 SER A O 1
ATOM 705 N N . GLY A 1 87 ? 6.927 7.942 -7.784 1.00 91.88 87 GLY A N 1
ATOM 706 C CA . GLY A 1 87 ? 8.244 8.416 -8.211 1.00 91.88 87 GLY A CA 1
ATOM 707 C C . GLY A 1 87 ? 9.412 7.446 -7.975 1.00 91.88 87 GLY A C 1
ATOM 708 O O . GLY A 1 87 ? 10.547 7.813 -8.266 1.00 91.88 87 GLY A O 1
ATOM 709 N N . ALA A 1 88 ? 9.172 6.230 -7.464 1.00 93.38 88 ALA A N 1
ATOM 710 C CA . ALA A 1 88 ? 10.210 5.202 -7.290 1.00 93.38 88 ALA A CA 1
ATOM 711 C C . ALA A 1 88 ? 10.363 4.261 -8.506 1.00 93.38 88 ALA A C 1
ATOM 713 O O . ALA A 1 88 ? 11.148 3.315 -8.465 1.00 93.38 88 ALA A O 1
ATOM 714 N N . MET A 1 89 ? 9.598 4.492 -9.576 1.00 93.19 89 MET A N 1
ATOM 715 C CA . MET A 1 89 ? 9.591 3.696 -10.809 1.00 93.19 89 MET A CA 1
ATOM 716 C C . MET A 1 89 ? 9.859 4.604 -12.019 1.00 93.19 89 MET A C 1
ATOM 718 O O . MET A 1 89 ? 9.752 5.827 -11.928 1.00 93.19 89 MET A O 1
ATOM 722 N N . HIS A 1 90 ? 10.183 4.018 -13.173 1.00 92.56 90 HIS A N 1
ATOM 723 C CA . HIS A 1 90 ? 10.222 4.774 -14.426 1.00 92.56 90 HIS A CA 1
ATOM 724 C C . HIS A 1 90 ? 8.814 5.244 -14.819 1.00 92.56 90 HIS A C 1
ATOM 726 O O . HIS A 1 90 ? 7.841 4.517 -14.635 1.00 92.56 90 HIS A O 1
ATOM 732 N N . GLU A 1 91 ? 8.711 6.442 -15.400 1.00 91.88 91 GLU A N 1
ATOM 733 C CA . GLU A 1 91 ? 7.432 7.114 -15.683 1.00 91.88 91 GLU A CA 1
ATOM 734 C C . GLU A 1 91 ? 6.447 6.247 -16.491 1.00 91.88 91 GLU A C 1
ATOM 736 O O . GLU A 1 91 ? 5.249 6.223 -16.201 1.00 91.88 91 GLU A O 1
ATOM 741 N N . GLU A 1 92 ? 6.934 5.498 -17.486 1.00 92.44 92 GLU A N 1
ATOM 742 C CA . GLU A 1 92 ? 6.091 4.626 -18.315 1.00 92.44 92 GLU A CA 1
ATOM 743 C C . GLU A 1 92 ? 5.507 3.445 -17.524 1.00 92.44 92 GLU A C 1
ATOM 745 O O . GLU A 1 92 ? 4.317 3.132 -17.659 1.00 92.44 92 GLU A O 1
ATOM 750 N N . ASP A 1 93 ? 6.318 2.823 -16.667 1.00 91.31 93 ASP A N 1
ATOM 751 C CA . ASP A 1 93 ? 5.896 1.720 -15.803 1.00 91.31 93 ASP A CA 1
ATOM 752 C C . ASP A 1 93 ? 4.962 2.213 -14.695 1.00 91.31 93 ASP A C 1
ATOM 754 O O . ASP A 1 93 ? 3.895 1.630 -14.488 1.00 91.31 93 ASP A O 1
ATOM 758 N N . GLU A 1 94 ? 5.288 3.342 -14.055 1.00 92.62 94 GLU A N 1
ATOM 759 C CA . GLU A 1 94 ? 4.435 3.970 -13.041 1.00 92.62 94 GLU A CA 1
ATOM 760 C C . GLU A 1 94 ? 3.056 4.297 -13.624 1.00 92.62 94 GLU A C 1
ATOM 762 O O . GLU A 1 94 ? 2.023 3.978 -13.032 1.00 92.62 94 GLU A O 1
ATOM 767 N N . LYS A 1 95 ? 3.010 4.857 -14.838 1.00 91.31 95 LYS A N 1
ATOM 768 C CA . LYS A 1 95 ? 1.754 5.156 -15.531 1.00 91.31 95 LYS A CA 1
ATOM 769 C C . LYS A 1 95 ? 0.922 3.898 -15.784 1.00 91.31 95 LYS A C 1
ATOM 771 O O . LYS A 1 95 ? -0.287 3.912 -15.532 1.00 91.31 95 LYS A O 1
ATOM 776 N N . ARG A 1 96 ? 1.529 2.810 -16.276 1.00 92.44 96 ARG A N 1
ATOM 777 C CA . ARG A 1 96 ? 0.836 1.524 -16.500 1.00 92.44 96 ARG A CA 1
ATOM 778 C C . ARG A 1 96 ? 0.281 0.965 -15.190 1.00 92.44 96 ARG A C 1
ATOM 780 O O . ARG A 1 96 ? -0.882 0.543 -15.138 1.00 92.44 96 ARG A O 1
ATOM 787 N N . PHE A 1 97 ? 1.096 0.993 -14.142 1.00 91.81 97 PHE A N 1
ATOM 788 C CA . PHE A 1 97 ? 0.732 0.501 -12.825 1.00 91.81 97 PHE A CA 1
ATOM 789 C C . PHE A 1 97 ? -0.436 1.301 -12.231 1.00 91.81 97 PHE A C 1
ATOM 791 O O . PHE A 1 97 ? -1.470 0.726 -11.884 1.00 91.81 97 PHE A O 1
ATOM 798 N N . LEU A 1 98 ? -0.352 2.634 -12.227 1.00 91.50 98 LEU A N 1
ATOM 799 C CA . LEU A 1 98 ? -1.404 3.511 -11.704 1.00 91.50 98 LEU A CA 1
ATOM 800 C C . LEU A 1 98 ? -2.732 3.358 -12.455 1.00 91.50 98 LEU A C 1
ATOM 802 O O . LEU A 1 98 ? -3.790 3.318 -11.824 1.00 91.50 98 LEU A O 1
ATOM 806 N N . VAL A 1 99 ? -2.708 3.213 -13.786 1.00 91.50 99 VAL A N 1
ATOM 807 C CA . VAL A 1 99 ? -3.928 2.950 -14.572 1.00 91.50 99 VAL A CA 1
ATOM 808 C C . VAL A 1 99 ? -4.604 1.653 -14.124 1.00 91.50 99 VAL A C 1
ATOM 810 O O . VAL A 1 99 ? -5.832 1.607 -14.014 1.00 91.50 99 VAL A O 1
ATOM 813 N N . THR A 1 100 ? -3.821 0.611 -13.849 1.00 89.12 100 THR A N 1
ATOM 814 C CA . THR A 1 100 ? -4.333 -0.673 -13.353 1.00 89.12 100 THR A CA 1
ATOM 815 C C . THR A 1 100 ? -4.947 -0.504 -11.967 1.00 89.12 100 THR A C 1
ATOM 817 O O . THR A 1 100 ? -6.100 -0.881 -11.758 1.00 89.12 100 THR A O 1
ATOM 820 N N . VAL A 1 101 ? -4.239 0.153 -11.047 1.00 89.75 101 VAL A N 1
ATOM 821 C CA . VAL A 1 101 ? -4.716 0.385 -9.677 1.00 89.75 101 VAL A CA 1
ATOM 822 C C . VAL A 1 101 ? -6.029 1.171 -9.656 1.00 89.75 101 VAL A C 1
ATOM 824 O O . VAL A 1 101 ? -6.979 0.769 -8.984 1.00 89.75 101 VAL A O 1
ATOM 827 N N . ILE A 1 102 ? -6.126 2.262 -10.422 1.00 88.62 102 ILE A N 1
ATOM 828 C CA . ILE A 1 102 ? -7.324 3.117 -10.462 1.00 88.62 102 ILE A CA 1
ATOM 829 C C . ILE A 1 102 ? -8.536 2.357 -11.014 1.00 88.62 102 ILE A C 1
ATOM 831 O O . ILE A 1 102 ? -9.648 2.516 -10.509 1.00 88.62 102 ILE A O 1
ATOM 835 N N . LYS A 1 103 ? -8.338 1.513 -12.034 1.00 84.81 103 LYS A N 1
ATOM 836 C CA . LYS A 1 103 ? -9.420 0.706 -12.617 1.00 84.81 103 LYS A CA 1
ATOM 837 C C . LYS A 1 103 ? -9.896 -0.396 -11.672 1.00 84.81 103 LYS A C 1
ATOM 839 O O . LYS A 1 103 ? -11.095 -0.646 -11.588 1.00 84.81 103 LYS A O 1
ATOM 844 N N . VAL A 1 104 ? -8.959 -1.047 -10.988 1.00 77.19 104 VAL A N 1
ATOM 845 C CA . VAL A 1 104 ? -9.191 -2.293 -10.245 1.00 77.19 104 VAL A CA 1
ATOM 846 C C . VAL A 1 104 ? -9.563 -2.031 -8.779 1.00 77.19 104 VAL A C 1
ATOM 848 O O . VAL A 1 104 ? -10.141 -2.894 -8.144 1.00 77.19 104 VAL A O 1
ATOM 851 N N . ARG A 1 105 ? -9.361 -0.824 -8.235 1.00 71.50 105 ARG A N 1
ATOM 852 C CA . ARG A 1 105 ? -9.704 -0.490 -6.835 1.00 71.50 105 ARG A CA 1
ATOM 853 C C . ARG A 1 105 ? -11.184 -0.691 -6.443 1.00 71.50 105 ARG A C 1
ATOM 855 O O . ARG A 1 105 ? -11.492 -0.644 -5.252 1.00 71.50 105 ARG A O 1
ATOM 862 N N . ARG A 1 106 ? -12.121 -0.869 -7.382 1.00 71.38 106 ARG A N 1
ATOM 863 C CA . ARG A 1 106 ? -13.539 -1.024 -7.016 1.00 71.38 106 ARG A CA 1
ATOM 864 C C . ARG A 1 106 ? -13.753 -2.280 -6.153 1.00 71.38 106 ARG A C 1
ATOM 866 O O . ARG A 1 106 ? -13.246 -3.337 -6.521 1.00 71.38 106 ARG A O 1
ATOM 873 N N . PRO A 1 107 ? -14.520 -2.177 -5.051 1.00 67.50 107 PRO A N 1
ATOM 874 C CA . PRO A 1 107 ? -14.935 -3.341 -4.277 1.00 67.50 107 PRO A CA 1
ATOM 875 C C . PRO A 1 107 ? -15.685 -4.353 -5.157 1.00 67.50 107 PRO A C 1
ATOM 877 O O . PRO A 1 107 ? -16.320 -3.937 -6.135 1.00 67.50 107 PRO A O 1
ATOM 880 N N . PRO A 1 108 ? -15.674 -5.651 -4.810 1.00 71.44 108 PRO A N 1
ATOM 881 C CA . PRO A 1 108 ? -16.593 -6.614 -5.410 1.00 71.44 108 PRO A CA 1
ATOM 882 C C . PRO A 1 108 ? -18.040 -6.115 -5.259 1.00 71.44 108 PRO A C 1
ATOM 884 O O . PRO A 1 108 ? -18.461 -5.765 -4.162 1.00 71.44 108 PRO A O 1
ATOM 887 N N . MET A 1 109 ? -18.788 -6.060 -6.367 1.00 63.34 109 MET A N 1
ATOM 888 C CA . MET A 1 109 ? -20.144 -5.478 -6.438 1.00 63.34 109 MET A CA 1
ATOM 889 C C . MET A 1 109 ? -21.228 -6.325 -5.737 1.00 63.34 109 MET A C 1
ATOM 891 O O . MET A 1 109 ? -22.376 -5.897 -5.680 1.00 63.34 109 MET A O 1
ATOM 895 N N . ASP A 1 110 ? -20.869 -7.493 -5.192 1.00 58.59 110 ASP A N 1
ATOM 896 C CA . ASP A 1 110 ? -21.807 -8.531 -4.735 1.00 58.59 110 ASP A CA 1
ATOM 897 C C . ASP A 1 110 ? -21.834 -8.742 -3.202 1.00 58.59 110 ASP A C 1
ATOM 899 O O . ASP A 1 110 ? -22.167 -9.834 -2.734 1.00 58.59 110 ASP A O 1
ATOM 903 N N . LYS A 1 111 ? -21.479 -7.732 -2.393 1.00 47.44 111 LYS A N 1
ATOM 904 C CA . LYS A 1 111 ? -21.664 -7.756 -0.927 1.00 47.44 111 LYS A CA 1
ATOM 905 C C . LYS A 1 111 ? -22.199 -6.440 -0.383 1.00 47.44 111 LYS A C 1
ATOM 907 O O . LYS A 1 111 ? -21.628 -5.388 -0.742 1.00 47.44 111 LYS A O 1
#

Radius of gyration: 14.47 Å; Cα contacts (8 Å, |Δi|>4): 107; chains: 1; bounding box: 38×30×35 Å

Secondary structure (DSSP, 8-state):
-GGGPPPPTT--EEE-TTS-EEE--S--HHHHHHHHHHHHHHHHHHHH-HHHHHHHHHHHHHHHHTSSS--HHHHHHHHHHHHHTTTSS-HHHHHHHHHHHHHHTSPPTT-

Mean predicted aligned error: 4.64 Å

Solvent-accessible surface area (backbone atoms only — not comparable to full-atom values): 6438 Å² total; per-residue (Å²): 108,50,87,68,35,49,67,55,90,90,62,42,68,46,72,46,99,86,70,45,83,41,76,63,89,78,84,59,68,66,51,47,53,49,22,53,55,52,31,53,54,50,29,53,51,24,64,74,40,47,68,62,48,51,50,54,55,50,54,53,48,48,31,35,36,77,52,81,58,55,44,73,67,52,53,48,17,39,52,43,36,60,62,51,37,66,86,46,55,59,70,72,58,45,51,56,50,50,56,49,50,70,69,51,66,54,71,51,92,86,119

Nearest PDB structures (foldseek):
  3wyf-assembly1_C  TM=9.818E-01  e=1.227E-09  Saccharomyces cerevisiae S288C
  6x2o-assembly1_C  TM=9.737E-01  e=1.453E-09  Saccharomyces cerevisiae
  5jlj-assembly1_C  TM=9.745E-01  e=2.699E-09  Saccharomyces cerevisiae S288C
  4hb3-assembly1_C  TM=9.689E-01  e=2.699E-09  Saccharomyces cerevisiae
  3wyf-assembly2_F  TM=9.819E-01  e=4.739E-09  Saccharomyces cerevisiae S288C

Foldseek 3Di:
DLQDAQDAPVDQWDQDPVRDTDGHDDDDPVSNVSNVVLLVVLLVVCLVPVPVVLVVLLVLLVCQAVVVPPDPSRLNSSVSSLVSNPPSDPPVVNVVSVVSCVVSSDGHPPD

pLDDT: mean 89.76, std 8.25, range [47.44, 97.25]

=== Feature glossary ===
Key to the feature types in this record:

pLDDT. pLDDT is the predicted lDDT-Cα score: AlphaFold's confidence that the local environment of each residue (all inter-atomic distances within 15 Å) is correctly placed. It is a per-residue number between 0 and 100, with higher meaning more reliable.

Radius of gyration, Cα contacts, bounding box. The geometric summary reports three shape descriptors. Rg (radius of gyration) measures how spread out the Cα atoms are about their centre of mass; compact globular proteins have small Rg, elongated or unfolded ones large. Cα contacts (<8 Å, |i−j|>4) count long-range residue pairs in spatial proximity — high for tightly packed folds, near zero for rods or random coil. The bounding-box extents give the protein's footprint along x, y, z in Å.

Backbone torsions (φ/ψ). Backbone dihedral angles. Every residue except chain termini has a φ (preceding-C → N → Cα → C) and a ψ (N → Cα → C → next-N). They are reported in degrees following the IUPAC sign convention. Secondary structure is essentially a statement about which (φ, ψ) basin each residue occupies.

Contact-map, Ramachandran, and PAE plots. Plot images: a contact map (which residues are close in 3D, as an N×N binary image), a Ramachandran scatter (backbone torsion angles, revealing secondary-structure composition at a glance), and — for AlphaFold structures — a PAE heatmap (pairwise prediction confidence).

Predicted aligned error. Predicted Aligned Error (PAE) is an AlphaFold confidence matrix: entry (i, j) is the expected error in the position of residue j, in ångströms, when the prediction is superimposed on the true structure at residue i. Low PAE within a block of residues means that block is internally rigid and well-predicted; high PAE between two blocks means their relative placement is uncertain even if each block individually is confident.

Secondary structure (3-state, P-SEA). Three-state secondary structure (P-SEA) collapses the eight DSSP classes into helix (a), strand (b), and coil (c). P-SEA assigns these from Cα geometry alone — distances and angles — without requiring backbone oxygens, so it works on any Cα trace.

Solvent-accessible surface area. Solvent-accessible surface area (SASA) is the area in Å² traced out by the centre of a 1.4 Å probe sphere (a water molecule) rolled over the protein's van der Waals surface (Shrake–Rupley / Lee–Richards construction). Buried residues have near-zero SASA; fully exposed residues can exceed 200 Å². The total SASA scales roughly with the number of surface residues.

Foldseek 3Di. The Foldseek 3Di string encodes local tertiary geometry as a 20-letter alphabet — one character per residue — derived from the relative positions of nearby Cα atoms. Unlike the amino-acid sequence, 3Di is a direct function of the 3D structure, so two proteins with the same fold have similar 3Di strings even at low sequence identity.

B-factor. For experimental (PDB) structures, the B-factor (temperature factor) quantifies the positional spread of each atom in the crystal — a combination of thermal vibration and static disorder — in units of Å². High B-factors mark flexible loops or poorly resolved regions; low B-factors mark the rigid, well-ordered core.

mmCIF coordinates. The mmCIF block holds the 3D Cartesian coordinates of each backbone atom (N, Cα, C, O) in ångströms. mmCIF is the PDB's canonical archive format — a 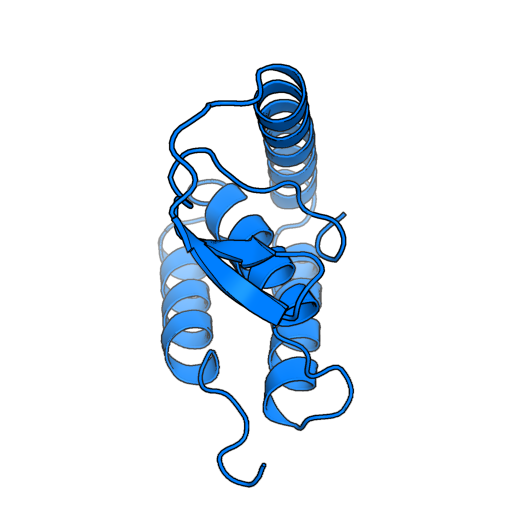tagged-loop text representation of the atomic model.

InterPro / GO / CATH / organism. Functional annotations link the protein to curated databases. InterPro entries identify conserved domains and families by matching the sequence against member-database signatures (Pfam, PROSITE, CDD, …). Gene Ontology (GO) terms describe molecular function, biological process, and cellular component in a controlled vocabulary. CATH places the structure in a hierarchical fold classification (Class/Architecture/Topology/Homologous-superfamily). The organism is the source species.

Rendered structure images. Structure images are PyMOL renders from six orthogonal camera directions. Cartoon representation draws helices as coils and strands as arrows; sticks shows the backbone as bonds; surface shows the solvent-excluded envelope. Rainbow coloring maps sequence position to hue (blue→red, N→C); chain coloring assigns a distinct color per polypeptide.

Sequence. This is the polypeptide sequence — one letter per residue, N-terminus first. Length ranges from a few dozen residues for small domains to over a thousand for large multi-domain proteins.

Secondary structure (8-state, DSSP). The SS8 string is DSSP's per-residue secondary-structure call. α-helix (H) means an i→i+4 H-bond ladder; β-strand (E) means the residue participates in a β-sheet; 3₁₀ (G) and π (I) are tighter and wider helices; T/S are turns/bends; '-' is loop.

Nearest PDB structures. Structural nearest neighbors (via Foldseek easy-search vs the PDB). Reported per hit: target PDB id, E-value, and alignment TM-score. A TM-score above ~0.5 is the conventional threshold for 'same fold'.